Protein AF-A0A392PG42-F1 (afdb_monomer_lite)

Structure (mmCIF, N/CA/C/O backbone):
data_AF-A0A392PG42-F1
#
_entry.id   AF-A0A392PG42-F1
#
loop_
_atom_site.group_PDB
_atom_site.id
_atom_site.type_symbol
_atom_site.label_atom_id
_atom_site.label_alt_id
_atom_site.label_comp_id
_atom_site.label_asym_id
_atom_site.label_entity_id
_atom_site.label_seq_id
_atom_site.pdbx_PDB_ins_code
_atom_site.Cartn_x
_atom_site.Cartn_y
_atom_site.Cartn_z
_atom_site.occupancy
_atom_site.B_iso_or_equiv
_atom_site.auth_seq_id
_atom_site.auth_comp_id
_atom_site.auth_asym_id
_atom_site.auth_atom_id
_atom_site.pdbx_PDB_model_num
ATOM 1 N N . MET A 1 1 ? -6.302 19.323 5.269 1.00 47.06 1 MET A N 1
ATOM 2 C CA . MET A 1 1 ? -6.359 17.839 5.410 1.00 47.06 1 MET A CA 1
ATOM 3 C C . MET A 1 1 ? -6.941 17.145 4.171 1.00 47.06 1 MET A C 1
ATOM 5 O O . MET A 1 1 ? -6.667 15.963 4.009 1.00 47.06 1 MET A O 1
ATOM 9 N N . LEU A 1 2 ? -7.710 17.834 3.313 1.00 49.66 2 LEU A N 1
ATOM 10 C CA . LEU A 1 2 ? -8.242 17.281 2.056 1.00 49.66 2 LEU A CA 1
ATOM 11 C C . LEU A 1 2 ? -7.220 17.321 0.901 1.00 49.66 2 LEU A C 1
ATOM 13 O O . LEU A 1 2 ? -7.172 16.380 0.115 1.00 49.66 2 LEU A O 1
ATOM 17 N N . ASP A 1 3 ? -6.335 18.319 0.875 1.00 49.72 3 ASP A N 1
ATOM 18 C CA . ASP A 1 3 ? -5.403 18.553 -0.248 1.00 49.72 3 ASP A CA 1
ATOM 19 C C . ASP A 1 3 ? -4.368 17.426 -0.423 1.00 49.72 3 ASP A C 1
ATOM 21 O O . ASP A 1 3 ? -4.126 16.936 -1.523 1.00 49.72 3 ASP A O 1
ATOM 25 N N . LEU A 1 4 ? -3.866 16.884 0.692 1.00 51.84 4 LEU A N 1
ATOM 26 C CA . LEU A 1 4 ? -2.934 15.745 0.726 1.00 51.84 4 LEU A CA 1
ATOM 27 C C . LEU A 1 4 ? -3.520 14.433 0.176 1.00 51.84 4 LEU A C 1
ATOM 29 O O . LEU A 1 4 ? -2.774 13.488 -0.077 1.00 51.84 4 LEU A O 1
ATOM 33 N N . ASN A 1 5 ? -4.846 14.314 0.063 1.00 61.84 5 ASN A N 1
ATOM 34 C CA . ASN A 1 5 ? -5.486 13.083 -0.404 1.00 61.84 5 ASN A CA 1
ATOM 35 C C . ASN A 1 5 ? -5.770 13.084 -1.906 1.00 61.84 5 ASN A C 1
ATOM 37 O O . ASN A 1 5 ? -5.950 12.011 -2.460 1.00 61.84 5 ASN A O 1
ATOM 41 N N . ILE A 1 6 ? -5.830 14.250 -2.545 1.00 61.62 6 ILE A N 1
ATOM 42 C CA . ILE A 1 6 ? -6.103 14.345 -3.982 1.00 61.62 6 ILE A CA 1
ATOM 43 C C . ILE A 1 6 ? -4.793 14.540 -4.734 1.00 61.62 6 ILE A C 1
ATOM 45 O O . ILE A 1 6 ? -4.516 13.782 -5.653 1.00 61.62 6 ILE A O 1
ATOM 49 N N . GLU A 1 7 ? -3.947 15.478 -4.304 1.00 65.81 7 GLU A N 1
ATOM 50 C CA . GLU A 1 7 ? -2.703 15.756 -5.023 1.00 65.81 7 GLU A CA 1
ATOM 51 C C . GLU A 1 7 ? -1.692 14.622 -4.843 1.00 65.81 7 GLU A C 1
ATOM 53 O O . GLU A 1 7 ? -1.284 14.002 -5.815 1.00 65.81 7 GLU A O 1
ATOM 58 N N . VAL A 1 8 ? -1.330 14.266 -3.607 1.00 67.69 8 VAL A N 1
ATOM 59 C CA . VAL A 1 8 ? -0.258 13.276 -3.379 1.00 67.69 8 VAL A CA 1
ATOM 60 C C . VAL A 1 8 ? -0.680 11.858 -3.772 1.00 67.69 8 VAL A C 1
ATOM 62 O O . VAL A 1 8 ? 0.097 11.135 -4.388 1.00 67.69 8 VAL A O 1
ATOM 65 N N . PHE A 1 9 ? -1.904 11.447 -3.431 1.00 72.00 9 PHE A N 1
ATOM 66 C CA . PHE A 1 9 ? -2.406 10.115 -3.792 1.00 72.00 9 PHE A CA 1
ATOM 67 C C . PHE A 1 9 ? -2.799 10.024 -5.261 1.00 72.00 9 PHE A C 1
ATOM 69 O O . PHE A 1 9 ? -2.462 9.032 -5.891 1.00 72.00 9 PHE A O 1
ATOM 76 N N . GLY A 1 10 ? -3.435 11.059 -5.817 1.00 76.19 10 GLY A N 1
ATOM 77 C CA . GLY A 1 10 ? -3.759 11.095 -7.240 1.00 76.19 10 GLY A CA 1
ATOM 78 C C . GLY A 1 10 ? -2.500 11.040 -8.098 1.00 76.19 10 GLY A C 1
ATOM 79 O O . GLY A 1 10 ? -2.437 10.240 -9.020 1.00 76.19 10 GLY A O 1
ATOM 80 N N . ILE A 1 11 ? -1.453 11.797 -7.749 1.00 83.06 11 ILE A N 1
ATOM 81 C CA . ILE A 1 11 ? -0.160 11.721 -8.445 1.00 83.06 11 ILE A CA 1
ATOM 82 C C . ILE A 1 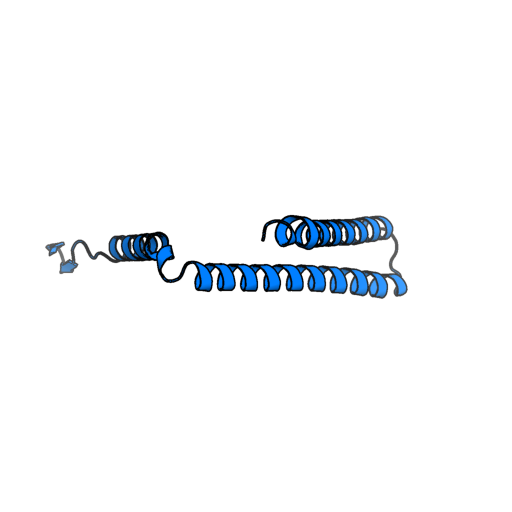11 ? 0.467 10.328 -8.293 1.00 83.06 11 ILE A C 1
ATOM 84 O O . ILE A 1 11 ? 0.999 9.794 -9.262 1.00 83.06 11 ILE A O 1
ATOM 88 N N . LEU A 1 12 ? 0.402 9.719 -7.104 1.00 85.12 12 LEU A N 1
ATOM 89 C CA . LEU A 1 12 ? 0.953 8.380 -6.883 1.00 85.12 12 LEU A CA 1
ATOM 90 C C . LEU A 1 12 ? 0.213 7.308 -7.694 1.00 85.12 12 LEU A C 1
ATOM 92 O O . LEU A 1 12 ? 0.859 6.453 -8.291 1.00 85.12 12 LEU A O 1
ATOM 96 N N . ASP A 1 13 ? -1.116 7.371 -7.748 1.00 87.75 13 ASP A N 1
ATOM 97 C CA . ASP A 1 13 ? -1.940 6.452 -8.533 1.00 87.75 13 ASP A CA 1
ATOM 98 C C . ASP A 1 13 ? -1.685 6.629 -10.036 1.00 87.75 13 ASP A C 1
ATOM 100 O O . ASP A 1 13 ? -1.443 5.643 -10.728 1.00 87.75 13 ASP A O 1
ATOM 104 N N . LEU A 1 14 ? -1.597 7.875 -10.515 1.00 88.38 14 LEU A N 1
ATOM 105 C CA . LEU A 1 14 ? -1.222 8.185 -11.899 1.00 88.3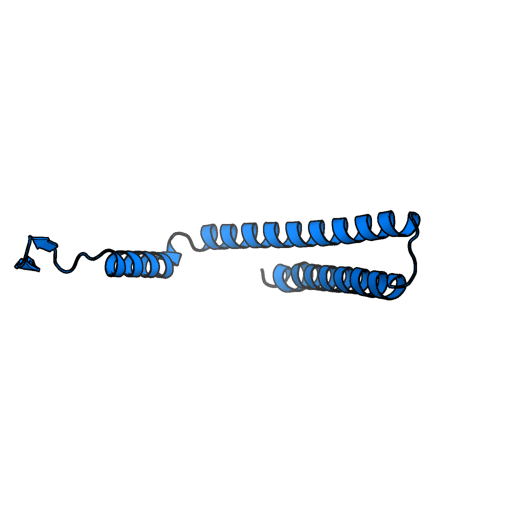8 14 LEU A CA 1
ATOM 106 C C . LEU A 1 14 ? 0.182 7.667 -12.251 1.00 88.38 14 LEU A C 1
ATOM 108 O O . LEU A 1 14 ? 0.399 7.169 -13.354 1.00 88.38 14 LEU A O 1
ATOM 112 N N . ASN A 1 15 ? 1.141 7.759 -11.327 1.00 87.25 15 ASN A N 1
ATOM 113 C CA . ASN A 1 15 ? 2.499 7.253 -11.540 1.00 87.25 15 ASN A CA 1
ATOM 114 C C . ASN A 1 15 ? 2.540 5.720 -11.603 1.00 87.25 15 ASN A C 1
ATOM 116 O O . ASN A 1 15 ? 3.243 5.166 -12.451 1.00 87.25 15 ASN A O 1
ATOM 120 N N . ILE A 1 16 ? 1.760 5.038 -10.758 1.00 90.12 16 ILE A N 1
ATOM 121 C CA . ILE A 1 16 ? 1.621 3.577 -10.800 1.00 90.12 16 ILE A CA 1
ATOM 122 C C . ILE A 1 16 ? 0.982 3.155 -12.125 1.00 90.12 16 ILE A C 1
ATOM 124 O O . ILE A 1 16 ? 1.523 2.289 -12.807 1.00 90.12 16 ILE A O 1
ATOM 128 N N . GLU A 1 17 ? -0.122 3.790 -12.528 1.00 91.69 17 GLU A N 1
ATOM 129 C CA . GLU A 1 17 ? -0.798 3.510 -13.802 1.00 91.69 17 GLU A CA 1
ATOM 130 C C . GLU A 1 17 ? 0.128 3.727 -15.000 1.00 91.69 17 GLU A C 1
ATOM 132 O O . GLU A 1 17 ? 0.182 2.893 -15.905 1.00 91.69 17 GLU A O 1
ATOM 137 N N . LYS A 1 18 ? 0.908 4.812 -14.983 1.00 91.31 18 LYS A N 1
ATOM 138 C CA . LYS A 1 18 ? 1.918 5.080 -16.004 1.00 91.31 18 LYS A CA 1
ATOM 139 C C . LYS A 1 18 ? 2.973 3.973 -16.055 1.00 91.31 18 LYS A C 1
ATOM 141 O O . LYS A 1 18 ? 3.253 3.470 -17.134 1.00 91.31 18 LYS A O 1
ATOM 146 N N . THR A 1 19 ? 3.512 3.560 -14.909 1.00 88.19 19 THR A N 1
ATOM 147 C CA . THR A 1 19 ? 4.554 2.521 -14.849 1.00 88.19 19 THR A CA 1
ATOM 148 C C . THR A 1 19 ? 4.014 1.161 -15.304 1.00 88.19 19 THR A C 1
ATOM 150 O O . THR A 1 19 ? 4.696 0.438 -16.022 1.00 88.19 19 THR A O 1
ATOM 153 N N . VAL A 1 20 ? 2.762 0.830 -14.965 1.00 90.38 20 VAL A N 1
ATOM 154 C CA . VAL A 1 20 ? 2.071 -0.372 -15.468 1.00 90.38 20 VAL A CA 1
ATOM 155 C C . VAL A 1 20 ? 1.906 -0.318 -16.983 1.00 90.38 20 VAL A C 1
ATOM 157 O O . VAL A 1 20 ? 2.153 -1.312 -17.662 1.00 90.38 20 VAL A O 1
ATOM 160 N N . LYS A 1 21 ? 1.508 0.836 -17.528 1.00 91.19 21 LYS A N 1
ATOM 161 C CA . LYS A 1 21 ? 1.408 1.020 -18.975 1.00 91.19 21 LYS A CA 1
ATOM 162 C C . LYS A 1 21 ? 2.769 0.848 -19.650 1.00 91.19 21 LYS A C 1
ATOM 164 O O . LYS A 1 21 ? 2.856 0.103 -20.618 1.00 91.19 21 LYS A O 1
ATOM 169 N N . ASP A 1 22 ? 3.816 1.464 -19.107 1.00 86.94 22 ASP A N 1
ATOM 170 C CA . ASP A 1 22 ? 5.175 1.365 -19.644 1.00 86.94 22 ASP A CA 1
ATOM 171 C C . ASP A 1 22 ? 5.686 -0.0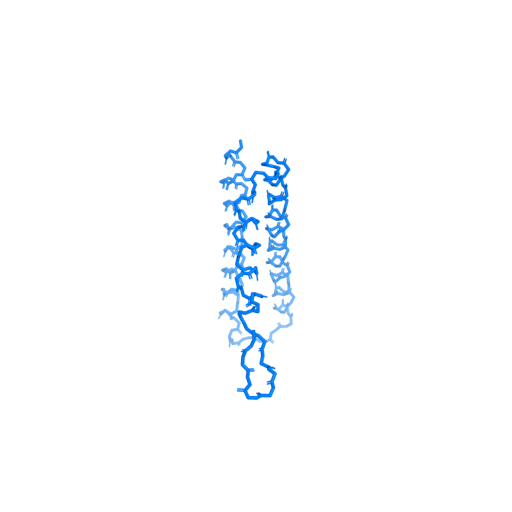91 -19.633 1.00 86.94 22 ASP A C 1
ATOM 173 O O . ASP A 1 22 ? 6.344 -0.509 -20.583 1.00 86.94 22 ASP A O 1
ATOM 177 N N . ILE A 1 23 ? 5.347 -0.886 -18.606 1.00 85.81 23 ILE A N 1
ATOM 178 C CA . ILE A 1 23 ? 5.646 -2.329 -18.548 1.00 85.81 23 ILE A CA 1
ATOM 179 C C . ILE A 1 23 ? 4.881 -3.095 -19.635 1.00 85.81 23 ILE A C 1
ATOM 181 O O . ILE A 1 23 ? 5.492 -3.860 -20.375 1.00 85.81 23 ILE A O 1
ATOM 185 N N . ASN A 1 24 ? 3.571 -2.872 -19.768 1.00 86.94 24 ASN A N 1
ATOM 186 C CA . ASN A 1 24 ? 2.745 -3.570 -20.758 1.00 86.94 24 ASN A CA 1
ATOM 187 C C . ASN A 1 24 ? 3.159 -3.238 -22.201 1.00 86.94 24 ASN A C 1
ATOM 189 O O . ASN A 1 24 ? 3.230 -4.128 -23.047 1.00 86.94 24 ASN A O 1
ATOM 193 N N . ASP A 1 25 ? 3.445 -1.963 -22.483 1.00 86.56 25 ASP A N 1
ATOM 194 C CA . ASP A 1 25 ? 3.910 -1.504 -23.794 1.00 86.56 25 ASP A CA 1
ATOM 195 C C . ASP A 1 25 ? 5.274 -2.131 -24.123 1.00 86.56 25 ASP A C 1
ATOM 197 O O . ASP A 1 25 ? 5.511 -2.570 -25.248 1.00 86.56 25 ASP A O 1
ATOM 201 N N . PHE A 1 26 ? 6.158 -2.224 -23.127 1.00 79.38 26 PHE A N 1
ATOM 202 C CA . PHE A 1 26 ? 7.446 -2.891 -23.256 1.00 79.38 26 PHE A CA 1
ATOM 203 C C . PHE A 1 26 ? 7.278 -4.389 -23.552 1.00 79.38 26 PHE A C 1
ATOM 205 O O . PHE A 1 26 ? 7.762 -4.854 -24.581 1.00 79.38 26 PHE A O 1
ATOM 212 N N . GLU A 1 27 ? 6.520 -5.129 -22.738 1.00 78.38 27 GLU A N 1
ATOM 213 C CA . GLU A 1 27 ? 6.239 -6.558 -22.952 1.00 78.38 27 GLU A CA 1
ATOM 214 C C . GLU A 1 27 ? 5.578 -6.838 -24.313 1.00 78.38 27 GLU A C 1
ATOM 216 O O . GLU A 1 27 ? 5.923 -7.812 -24.984 1.00 78.38 27 GLU A O 1
ATOM 221 N N . GLY A 1 28 ? 4.683 -5.956 -24.770 1.00 80.12 28 GLY A N 1
ATOM 222 C CA . GLY A 1 28 ? 4.056 -6.048 -26.090 1.00 80.12 28 GLY A CA 1
ATOM 223 C C . GLY A 1 28 ? 5.043 -5.885 -27.251 1.00 80.12 28 GLY A C 1
ATOM 224 O O . GLY A 1 28 ? 4.928 -6.588 -28.257 1.00 80.12 28 GLY A O 1
ATOM 225 N N . LEU A 1 29 ? 6.041 -5.006 -27.112 1.00 76.50 29 LEU A N 1
ATOM 226 C CA . LEU A 1 29 ? 7.113 -4.831 -28.103 1.00 76.50 29 LEU A CA 1
ATOM 227 C C . LEU A 1 29 ? 8.083 -6.022 -28.140 1.00 76.50 29 LEU A C 1
ATOM 229 O O . LEU A 1 29 ? 8.724 -6.262 -29.164 1.00 76.50 29 LEU A O 1
ATOM 233 N N . LEU A 1 30 ? 8.163 -6.783 -27.048 1.00 68.12 30 LEU A N 1
ATOM 234 C CA . LEU A 1 30 ? 9.133 -7.861 -26.851 1.00 68.12 30 LEU A CA 1
ATOM 235 C C . LEU A 1 30 ? 8.622 -9.260 -27.089 1.00 68.12 30 LEU A C 1
ATOM 237 O O . LEU A 1 30 ? 9.404 -10.207 -27.048 1.00 68.12 30 LEU A O 1
ATOM 241 N N . ALA A 1 31 ? 7.346 -9.399 -27.431 1.00 67.50 31 ALA A N 1
ATOM 242 C CA . ALA A 1 31 ? 6.749 -10.677 -27.789 1.00 67.50 31 ALA A CA 1
ATOM 243 C C . ALA A 1 31 ? 7.512 -11.437 -28.906 1.00 67.50 31 ALA A C 1
ATOM 245 O O . ALA A 1 31 ? 7.228 -12.610 -29.124 1.00 67.50 31 ALA A O 1
ATOM 246 N N . ASN A 1 32 ? 8.478 -10.800 -29.595 1.00 67.06 32 ASN A N 1
ATOM 247 C CA . ASN A 1 32 ? 9.280 -11.387 -30.673 1.00 67.06 32 ASN A CA 1
ATOM 248 C C . ASN A 1 32 ? 10.811 -11.144 -30.589 1.00 67.06 32 ASN A C 1
ATOM 250 O O . ASN A 1 32 ? 11.493 -11.407 -31.580 1.00 67.06 32 ASN A O 1
ATOM 254 N N . TYR A 1 33 ? 11.379 -10.627 -29.486 1.00 62.81 33 TYR A N 1
ATOM 255 C CA . TYR A 1 33 ? 12.820 -10.305 -29.421 1.00 62.81 33 TYR A CA 1
ATOM 256 C C . TYR A 1 33 ? 13.439 -10.651 -28.058 1.00 62.81 33 TYR A C 1
ATOM 258 O O . TYR A 1 33 ? 12.963 -10.192 -27.027 1.00 62.81 33 TYR A O 1
ATOM 266 N N . ASP A 1 34 ? 14.514 -11.444 -28.065 1.00 61.97 34 ASP A N 1
ATOM 267 C CA . ASP A 1 34 ? 15.178 -11.995 -26.873 1.00 61.97 34 ASP A CA 1
ATOM 268 C C . ASP A 1 34 ? 16.594 -11.401 -26.748 1.00 61.97 34 ASP A C 1
ATOM 270 O O . ASP A 1 34 ? 17.576 -11.973 -27.221 1.00 61.97 34 ASP A O 1
ATOM 274 N N . GLY A 1 35 ? 16.698 -10.168 -26.240 1.00 67.38 35 GLY A N 1
ATOM 275 C CA . GLY A 1 35 ? 17.965 -9.433 -26.132 1.00 67.38 35 GLY A CA 1
ATOM 276 C C . GLY A 1 35 ? 18.299 -9.008 -24.699 1.00 67.38 35 GLY A C 1
ATOM 277 O O . GLY A 1 35 ? 17.455 -8.492 -23.986 1.00 67.38 35 GLY A O 1
ATOM 278 N N . ASP A 1 36 ? 19.559 -9.132 -24.283 1.00 65.06 36 ASP A N 1
ATOM 279 C CA . ASP A 1 36 ? 20.016 -8.912 -22.893 1.00 65.06 36 ASP A CA 1
ATOM 280 C C . ASP A 1 36 ? 19.814 -7.471 -22.354 1.00 65.06 36 ASP A C 1
ATOM 282 O O . ASP A 1 36 ? 19.521 -7.250 -21.178 1.00 65.06 36 ASP A O 1
ATOM 286 N N . LEU A 1 37 ? 19.917 -6.460 -23.230 1.00 64.50 37 LEU A N 1
ATOM 287 C CA . LEU A 1 37 ? 19.658 -5.038 -22.915 1.00 64.50 37 LEU A CA 1
ATOM 288 C C . LEU A 1 37 ? 18.219 -4.784 -22.449 1.00 64.50 37 LEU A C 1
ATOM 290 O O . LEU A 1 37 ? 17.921 -3.801 -21.766 1.00 64.50 37 LEU A O 1
ATOM 294 N N . ASP A 1 38 ? 17.336 -5.684 -22.837 1.00 71.81 38 ASP A N 1
ATOM 295 C CA . ASP A 1 38 ? 15.920 -5.601 -22.612 1.00 71.81 38 ASP A CA 1
ATOM 296 C C . ASP A 1 38 ? 15.529 -6.103 -21.211 1.00 71.81 38 ASP A C 1
ATOM 298 O O . ASP A 1 38 ? 14.728 -5.489 -20.496 1.00 71.81 38 ASP A O 1
ATOM 302 N N . TYR A 1 39 ? 16.250 -7.115 -20.723 1.00 73.75 39 TYR A N 1
ATOM 303 C CA . TYR A 1 39 ? 16.116 -7.612 -19.359 1.00 73.75 39 TYR A CA 1
ATOM 304 C C . TYR A 1 39 ? 16.419 -6.530 -18.313 1.00 73.75 39 TYR A C 1
ATOM 306 O O . TYR A 1 39 ? 15.653 -6.359 -17.363 1.00 73.75 39 TYR A O 1
ATOM 314 N N . LEU A 1 40 ? 17.494 -5.754 -18.505 1.00 79.44 40 LEU A N 1
ATOM 315 C CA . LEU A 1 40 ? 17.889 -4.693 -17.569 1.00 79.44 40 LEU A CA 1
ATOM 316 C C . LEU A 1 40 ? 16.840 -3.573 -17.499 1.00 79.44 40 LEU A C 1
ATOM 318 O O . LEU A 1 40 ? 16.531 -3.057 -16.422 1.00 79.44 40 LEU A O 1
ATOM 322 N N . LYS A 1 41 ? 16.261 -3.206 -18.647 1.00 81.06 41 LYS A N 1
ATOM 323 C CA . LYS A 1 41 ? 15.196 -2.200 -18.708 1.00 81.06 41 LYS A CA 1
ATOM 324 C C . LYS A 1 41 ? 13.912 -2.708 -18.045 1.00 81.06 41 LYS A C 1
ATOM 326 O O . LYS A 1 41 ? 13.306 -1.964 -17.272 1.00 81.06 41 LYS A O 1
ATOM 331 N N . ARG A 1 42 ? 13.552 -3.980 -18.255 1.00 81.25 42 ARG A N 1
ATOM 332 C CA . ARG A 1 42 ? 12.440 -4.642 -17.554 1.00 81.25 42 ARG A CA 1
ATOM 333 C C . ARG A 1 42 ? 12.630 -4.643 -16.043 1.00 81.25 42 ARG A C 1
ATOM 335 O O . ARG A 1 42 ? 11.703 -4.341 -15.295 1.00 81.25 42 ARG A O 1
ATOM 342 N N . GLU A 1 43 ? 13.826 -5.000 -15.587 1.00 85.62 43 GLU A N 1
ATOM 343 C CA . GLU A 1 43 ? 14.165 -5.045 -14.166 1.00 85.62 43 GLU A CA 1
ATOM 344 C C . GLU A 1 43 ? 14.047 -3.655 -13.528 1.00 85.62 43 GLU A C 1
ATOM 346 O O . GLU A 1 43 ? 13.459 -3.518 -12.454 1.00 85.62 43 GLU A O 1
ATOM 351 N N . GLY A 1 44 ? 14.519 -2.613 -14.220 1.00 88.38 44 GLY A N 1
ATOM 352 C CA . GLY A 1 44 ? 14.366 -1.224 -13.789 1.00 88.38 44 GLY A CA 1
ATOM 353 C C . GLY A 1 44 ? 12.903 -0.796 -13.637 1.00 88.38 44 GLY A C 1
ATOM 354 O O . GLY A 1 44 ? 12.533 -0.254 -12.594 1.00 88.38 44 GLY A O 1
ATOM 355 N N . LEU A 1 45 ? 12.062 -1.084 -14.639 1.00 87.50 45 LEU A N 1
ATOM 356 C CA . LEU A 1 45 ? 10.628 -0.765 -14.607 1.00 87.50 45 LEU A CA 1
ATOM 357 C C . LEU A 1 45 ? 9.898 -1.513 -13.484 1.00 87.50 45 LEU A C 1
ATOM 359 O O . LEU A 1 45 ? 9.145 -0.906 -12.722 1.00 87.50 45 LEU A O 1
ATOM 363 N N . ASN A 1 46 ? 10.173 -2.809 -13.320 1.00 88.12 46 ASN A N 1
ATOM 364 C CA . ASN A 1 46 ? 9.594 -3.610 -12.241 1.00 88.12 46 ASN A CA 1
ATOM 365 C C . ASN A 1 46 ? 10.014 -3.102 -10.861 1.00 88.12 46 ASN A C 1
ATOM 367 O O . ASN A 1 46 ? 9.188 -3.011 -9.951 1.00 88.12 46 ASN A O 1
ATOM 371 N N . LYS A 1 47 ? 11.290 -2.746 -10.688 1.00 92.50 47 LYS A N 1
ATOM 372 C CA . LYS A 1 47 ? 11.788 -2.183 -9.432 1.00 92.50 47 LYS A CA 1
ATOM 373 C C . LYS A 1 47 ? 11.066 -0.883 -9.084 1.00 92.50 47 LYS A C 1
ATOM 375 O O . LYS A 1 47 ? 10.663 -0.707 -7.936 1.00 92.50 47 LYS A O 1
ATOM 380 N N . GLU A 1 48 ? 10.882 0.002 -10.059 1.00 90.81 48 GLU A N 1
ATOM 381 C CA . GLU A 1 48 ? 10.172 1.264 -9.852 1.00 90.81 48 GLU A CA 1
ATOM 382 C C . GLU A 1 48 ? 8.698 1.039 -9.496 1.00 90.81 48 GLU A C 1
ATOM 384 O O . GLU A 1 48 ? 8.208 1.607 -8.518 1.00 90.81 48 GLU A O 1
ATOM 389 N N . PHE A 1 49 ? 8.020 0.127 -10.195 1.00 89.88 49 PHE A N 1
ATOM 390 C CA . PHE A 1 49 ? 6.648 -0.262 -9.875 1.00 89.88 49 PHE A CA 1
ATOM 391 C C . PHE A 1 49 ? 6.507 -0.750 -8.422 1.00 89.88 49 PHE A C 1
ATOM 393 O O . PHE A 1 49 ? 5.660 -0.263 -7.666 1.00 89.88 49 PHE A O 1
ATOM 400 N N . TRP A 1 50 ? 7.380 -1.665 -7.985 1.00 91.81 50 TRP A N 1
ATOM 401 C CA . TRP A 1 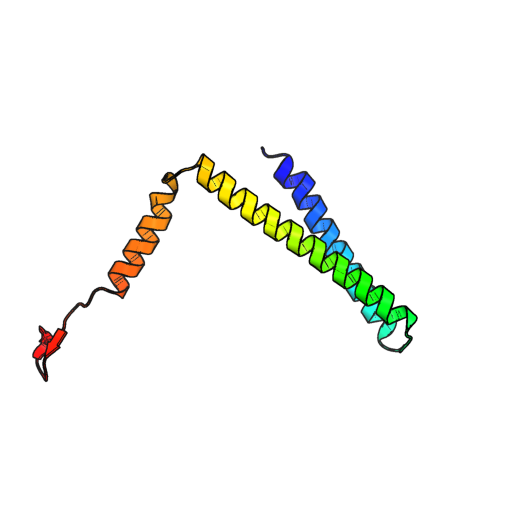50 ? 7.361 -2.175 -6.611 1.00 91.81 50 TRP A CA 1
ATOM 402 C C . TRP A 1 50 ? 7.693 -1.102 -5.570 1.00 91.81 50 TRP A C 1
ATOM 404 O O . TRP A 1 50 ? 7.107 -1.102 -4.484 1.00 91.81 50 TRP A O 1
ATOM 414 N N . ASN A 1 51 ? 8.594 -0.166 -5.879 1.00 92.44 51 ASN A N 1
ATOM 415 C CA . ASN A 1 51 ? 8.898 0.960 -4.995 1.00 92.44 51 ASN A CA 1
ATOM 416 C C . ASN A 1 51 ? 7.672 1.855 -4.783 1.00 92.44 51 ASN A C 1
ATOM 418 O O . ASN A 1 51 ? 7.354 2.200 -3.641 1.00 92.44 51 ASN A O 1
ATOM 422 N N . GLN A 1 52 ? 6.959 2.191 -5.860 1.00 90.12 52 GLN A N 1
ATOM 423 C CA . GLN A 1 52 ? 5.749 3.011 -5.801 1.00 90.12 52 GLN A CA 1
ATOM 424 C C . GLN A 1 52 ? 4.636 2.319 -5.007 1.00 90.12 52 GLN A C 1
ATOM 426 O O . GLN A 1 52 ? 3.998 2.949 -4.156 1.00 90.12 52 GLN A O 1
ATOM 431 N N . LEU A 1 53 ? 4.448 1.011 -5.207 1.00 90.06 53 LEU A N 1
ATOM 432 C CA . LEU A 1 53 ? 3.461 0.233 -4.460 1.00 90.06 53 LEU A CA 1
ATOM 433 C C . LEU A 1 53 ? 3.803 0.160 -2.964 1.00 90.06 53 LEU A C 1
ATOM 435 O O . LEU A 1 53 ? 2.949 0.422 -2.116 1.00 90.06 53 LEU A O 1
ATOM 439 N N . ASN A 1 54 ? 5.069 -0.101 -2.626 1.00 91.44 54 ASN A N 1
ATOM 440 C CA . ASN A 1 54 ? 5.539 -0.093 -1.239 1.00 91.44 54 ASN A CA 1
ATOM 441 C C . ASN A 1 54 ? 5.347 1.275 -0.575 1.00 91.44 54 ASN A C 1
ATOM 443 O O . ASN A 1 54 ? 4.955 1.360 0.593 1.00 91.44 54 ASN A O 1
ATOM 447 N N . PHE A 1 55 ? 5.613 2.359 -1.304 1.00 89.00 55 PHE A N 1
ATOM 448 C CA . PHE A 1 55 ? 5.386 3.710 -0.806 1.00 89.00 55 PHE A CA 1
ATOM 449 C C . PHE A 1 55 ? 3.897 3.964 -0.530 1.00 89.00 55 PHE A C 1
ATOM 451 O O . PHE A 1 55 ? 3.552 4.433 0.560 1.00 89.00 55 PHE A O 1
ATOM 458 N N . LYS A 1 56 ? 3.010 3.571 -1.454 1.00 88.50 56 LYS A N 1
ATOM 459 C CA . LYS A 1 56 ? 1.550 3.652 -1.282 1.00 88.50 56 LYS A CA 1
ATOM 460 C C . LYS A 1 56 ? 1.082 2.893 -0.042 1.00 88.50 56 LYS A C 1
ATOM 462 O O . LYS A 1 56 ? 0.355 3.447 0.785 1.00 88.50 56 LYS A O 1
ATOM 467 N N . ASP A 1 57 ? 1.551 1.664 0.138 1.00 88.44 57 ASP A N 1
ATOM 468 C CA . ASP A 1 57 ? 1.223 0.832 1.297 1.00 88.44 57 ASP A CA 1
ATOM 469 C C . ASP A 1 57 ? 1.681 1.458 2.617 1.00 88.44 57 ASP A C 1
ATOM 471 O O . ASP A 1 57 ? 0.937 1.481 3.604 1.00 88.44 57 ASP A O 1
ATOM 475 N N . ASN A 1 58 ? 2.901 1.994 2.653 1.00 86.81 58 ASN A N 1
ATOM 476 C CA . ASN A 1 58 ? 3.425 2.681 3.831 1.00 86.81 58 ASN A CA 1
ATOM 477 C C . ASN A 1 58 ? 2.601 3.924 4.170 1.00 86.81 58 ASN A C 1
ATOM 479 O O . ASN A 1 58 ? 2.272 4.149 5.338 1.00 86.81 58 ASN A O 1
ATOM 483 N N . LEU A 1 59 ? 2.199 4.687 3.158 1.00 85.88 59 LEU A N 1
ATOM 484 C CA . LEU A 1 59 ? 1.369 5.871 3.327 1.00 85.88 59 LEU A CA 1
ATOM 485 C C . LEU A 1 59 ? -0.039 5.514 3.836 1.00 85.88 59 LEU A C 1
ATOM 487 O O . LEU A 1 59 ? -0.559 6.173 4.741 1.00 85.88 59 LEU A O 1
ATOM 491 N N . LEU A 1 60 ? -0.639 4.429 3.335 1.00 85.38 60 LEU A N 1
ATOM 492 C CA . LEU A 1 60 ? -1.916 3.902 3.833 1.00 85.38 60 LEU A CA 1
ATOM 493 C C . LEU A 1 60 ? -1.818 3.440 5.293 1.00 85.38 60 LEU A C 1
ATOM 495 O O . LEU A 1 60 ? -2.696 3.757 6.101 1.00 85.38 60 LEU A O 1
ATOM 499 N N . LYS A 1 61 ? -0.732 2.753 5.668 1.00 84.25 61 LYS A N 1
ATOM 500 C CA . LYS A 1 61 ? -0.460 2.360 7.062 1.00 84.25 61 LYS A CA 1
ATOM 501 C C . LYS A 1 61 ? -0.286 3.577 7.971 1.00 84.25 61 LYS A C 1
ATOM 503 O O . LYS A 1 61 ? -0.814 3.595 9.081 1.00 84.25 61 LYS A O 1
ATOM 508 N N . GLN A 1 62 ? 0.428 4.608 7.522 1.00 83.94 62 GLN A N 1
ATOM 509 C CA . GLN A 1 62 ? 0.575 5.853 8.280 1.00 83.94 62 GLN A CA 1
ATOM 510 C C . GLN A 1 62 ? -0.772 6.559 8.461 1.00 83.94 62 GLN A C 1
ATOM 512 O O . GLN A 1 62 ? -1.097 6.972 9.574 1.00 83.94 62 GLN A O 1
ATOM 517 N N . LYS A 1 63 ? -1.597 6.636 7.409 1.00 81.00 63 LYS A N 1
ATOM 518 C CA . LYS A 1 63 ? -2.956 7.191 7.489 1.00 81.00 63 LYS A CA 1
ATOM 519 C C . LYS A 1 63 ? -3.853 6.409 8.439 1.00 81.00 63 LYS A C 1
ATOM 521 O O . LYS A 1 63 ? -4.559 7.032 9.228 1.00 81.00 63 LYS A O 1
ATOM 526 N N . SER A 1 64 ? -3.821 5.075 8.409 1.00 77.56 64 SER A N 1
ATOM 527 C CA . SER A 1 64 ? -4.633 4.264 9.322 1.00 77.56 64 SER A CA 1
ATOM 528 C C . SER A 1 64 ? -4.234 4.491 10.781 1.00 77.56 64 SER A C 1
ATOM 530 O O . SER A 1 64 ? -5.111 4.661 11.625 1.00 77.56 64 SER A O 1
ATOM 532 N N . ARG A 1 65 ? -2.927 4.596 11.065 1.00 80.56 65 ARG A N 1
ATOM 533 C CA . ARG A 1 65 ? -2.389 4.925 12.395 1.00 80.56 65 ARG A CA 1
ATOM 534 C C . ARG A 1 65 ? -2.748 6.340 12.836 1.00 80.56 65 ARG A C 1
ATOM 536 O O . ARG A 1 65 ? -3.199 6.513 13.960 1.00 80.56 65 ARG A O 1
ATOM 543 N N . MET A 1 66 ? -2.601 7.340 11.966 1.00 79.88 66 MET A N 1
ATOM 544 C CA . MET A 1 66 ? -3.006 8.719 12.264 1.00 79.88 66 MET A CA 1
ATOM 545 C C . MET A 1 66 ? -4.504 8.817 12.540 1.00 79.88 66 MET A C 1
ATOM 547 O O . MET A 1 66 ? -4.910 9.481 13.491 1.00 79.88 66 MET A O 1
ATOM 551 N N . LYS A 1 67 ? -5.325 8.125 11.744 1.00 69.56 67 LYS A N 1
ATOM 552 C CA . LYS A 1 67 ? -6.766 8.028 11.973 1.00 69.56 67 LYS A CA 1
ATOM 553 C C . LYS A 1 67 ? -7.057 7.409 13.339 1.00 69.56 67 LYS A C 1
ATOM 555 O O . LYS A 1 67 ? -7.835 7.970 14.095 1.00 69.56 67 LYS A O 1
ATOM 560 N N . TRP A 1 68 ? -6.369 6.324 13.683 1.00 71.75 68 TRP A N 1
ATOM 561 C CA . TRP A 1 68 ? -6.452 5.683 14.995 1.00 71.75 68 TRP A CA 1
ATOM 562 C C . TRP A 1 68 ? -6.060 6.598 16.156 1.00 71.75 68 TRP A C 1
ATOM 564 O O . TRP A 1 68 ? -6.765 6.644 17.153 1.00 71.75 68 TRP A O 1
ATOM 574 N N . ILE A 1 69 ? -4.958 7.341 16.036 1.00 74.62 69 ILE A N 1
ATOM 575 C CA . ILE A 1 69 ? -4.506 8.286 17.069 1.00 74.62 69 ILE A CA 1
ATOM 576 C C . ILE A 1 69 ? -5.522 9.420 17.236 1.00 74.62 69 ILE A C 1
ATOM 578 O O . ILE A 1 69 ? -5.833 9.807 18.358 1.00 74.62 69 ILE A O 1
ATOM 582 N N . LYS A 1 70 ? -6.056 9.940 16.125 1.00 74.81 70 LYS A N 1
ATOM 583 C CA . LYS A 1 70 ? -7.026 11.040 16.123 1.00 74.81 70 LYS A CA 1
ATOM 584 C C . LYS A 1 70 ? -8.393 10.623 16.668 1.00 74.81 70 LYS A C 1
ATOM 586 O O . LYS A 1 70 ? -9.024 11.395 17.379 1.00 74.81 70 LYS A O 1
ATOM 591 N N . GLU A 1 71 ? -8.872 9.442 16.292 1.00 68.12 71 GLU A N 1
ATOM 592 C CA . GLU A 1 71 ? -10.190 8.936 16.691 1.00 68.12 71 GLU A CA 1
ATOM 593 C C . GLU A 1 71 ? -10.137 8.201 18.043 1.00 68.12 71 GLU A C 1
ATOM 595 O O . GLU A 1 71 ? -11.166 8.044 18.699 1.00 68.12 71 GLU A O 1
ATOM 600 N N . GLY A 1 72 ? -8.954 7.786 18.502 1.00 69.50 72 GLY A N 1
ATOM 601 C CA . GLY A 1 72 ? -8.780 7.008 19.727 1.00 69.50 72 GLY A CA 1
ATOM 602 C C . GLY A 1 72 ? -9.574 5.695 19.705 1.00 69.50 72 GLY A C 1
ATOM 603 O O . GLY A 1 72 ? -9.860 5.129 18.649 1.00 69.50 72 GLY A O 1
ATOM 604 N N . ASP A 1 73 ? -10.011 5.234 20.880 1.00 63.59 73 ASP A N 1
ATOM 605 C CA . ASP A 1 73 ? -10.912 4.076 21.032 1.00 63.59 73 ASP A CA 1
ATOM 606 C C . ASP A 1 73 ? -12.359 4.372 20.567 1.00 63.59 73 ASP A C 1
ATOM 608 O O . ASP A 1 73 ? -13.283 3.589 20.776 1.00 63.59 73 ASP A O 1
ATOM 612 N N . SER A 1 74 ? -12.603 5.489 19.870 1.00 61.00 74 SER A N 1
ATOM 613 C CA . SER A 1 74 ? -13.915 5.777 19.264 1.00 61.00 74 SER A CA 1
ATOM 614 C C . SER A 1 74 ? -14.237 4.846 18.090 1.00 61.00 74 SER A C 1
ATOM 616 O O . SER A 1 74 ? -15.382 4.788 17.642 1.00 61.00 74 SER A O 1
ATOM 618 N N . ASN A 1 75 ? -13.273 4.026 17.644 1.00 59.66 75 ASN A N 1
ATOM 619 C CA . ASN A 1 75 ? -13.548 2.854 16.809 1.00 59.66 75 ASN A CA 1
ATOM 620 C C . ASN A 1 75 ? -14.127 1.666 17.614 1.00 59.66 75 ASN A C 1
ATOM 622 O O . ASN A 1 75 ? -14.223 0.540 17.109 1.00 59.66 75 ASN A O 1
ATOM 626 N N . SER A 1 76 ? -14.567 1.925 18.853 1.00 63.66 76 SER A N 1
ATOM 627 C CA . SER A 1 76 ? -15.272 0.997 19.732 1.00 63.66 76 SER A CA 1
ATOM 628 C C . SER A 1 76 ? -16.368 0.246 19.000 1.00 63.66 76 SER A C 1
ATOM 630 O O . SER A 1 76 ? -16.507 -0.940 19.239 1.00 63.66 76 SER A O 1
ATOM 632 N N . ARG A 1 77 ? -17.096 0.857 18.053 1.00 70.56 77 ARG A N 1
ATOM 633 C CA . ARG A 1 77 ? -18.150 0.172 17.287 1.00 70.56 77 ARG A CA 1
ATOM 634 C C . ARG A 1 77 ? -17.613 -0.997 16.458 1.00 70.56 77 ARG A C 1
ATOM 636 O O . ARG A 1 77 ? -18.214 -2.068 16.490 1.00 70.56 77 ARG A O 1
ATOM 643 N N . PHE A 1 78 ? -16.506 -0.829 15.732 1.00 74.06 78 PHE A N 1
ATOM 644 C CA . PHE A 1 78 ? -15.913 -1.916 14.943 1.00 74.06 78 PHE A CA 1
ATOM 645 C C . PHE A 1 78 ? -15.352 -3.017 15.850 1.00 74.06 78 PHE A C 1
ATOM 647 O O . PHE A 1 78 ? -15.592 -4.205 15.612 1.00 74.06 78 PHE A O 1
ATOM 654 N N . PHE A 1 79 ? -14.664 -2.632 16.927 1.00 74.00 79 PHE A N 1
ATOM 655 C CA . PHE A 1 79 ? -14.128 -3.577 17.907 1.00 74.00 79 PHE A CA 1
ATOM 656 C C . PHE A 1 79 ? -15.233 -4.318 18.661 1.00 74.00 79 PHE A C 1
ATOM 658 O O . PHE A 1 79 ? -15.179 -5.542 18.768 1.00 74.00 79 PHE A O 1
ATOM 665 N N . HIS A 1 80 ? -16.290 -3.625 19.083 1.00 81.25 80 HIS A N 1
ATOM 666 C CA . HIS A 1 80 ? -17.475 -4.231 19.686 1.00 81.25 80 HIS A CA 1
ATOM 667 C C . HIS A 1 80 ? -18.146 -5.197 18.723 1.00 81.25 80 HIS A C 1
ATOM 669 O O . HIS A 1 80 ? -18.496 -6.300 19.132 1.00 81.25 80 HIS A O 1
ATOM 675 N N . GLN A 1 81 ? -18.330 -4.822 17.453 1.00 84.3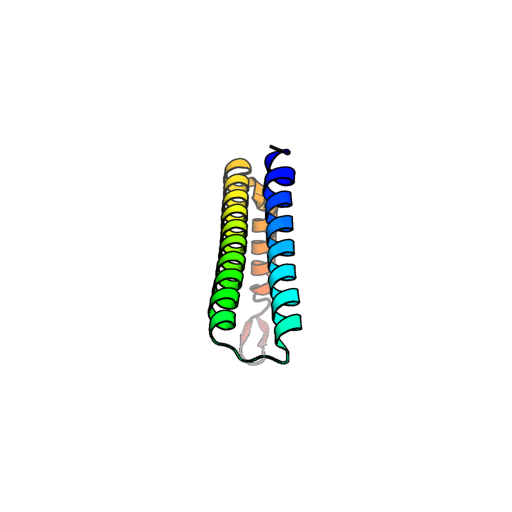8 81 GLN A N 1
ATOM 676 C CA . GLN A 1 81 ? -18.936 -5.713 16.462 1.00 84.38 81 GLN A CA 1
ATOM 677 C C . GLN A 1 81 ? -18.069 -6.954 16.214 1.00 84.38 81 GLN A C 1
ATOM 679 O O . GLN A 1 81 ? -18.589 -8.070 16.205 1.00 84.38 81 GLN A O 1
ATOM 684 N N . SER A 1 82 ? -16.750 -6.785 16.116 1.00 84.88 82 SER A N 1
ATOM 685 C CA . SER A 1 82 ? -15.795 -7.888 15.962 1.00 84.88 82 SER A CA 1
ATOM 686 C C . SER A 1 82 ? -15.798 -8.830 17.174 1.00 84.88 82 SER A C 1
ATOM 688 O O . SER A 1 82 ? -15.863 -10.053 17.017 1.00 84.88 82 SER A O 1
ATOM 690 N N . ILE A 1 83 ? -15.793 -8.281 18.394 1.00 85.56 83 ILE A N 1
ATOM 691 C CA . ILE A 1 83 ? -15.887 -9.044 19.647 1.00 85.56 83 ILE A CA 1
ATOM 692 C C . ILE A 1 83 ? -17.244 -9.745 19.750 1.00 85.56 83 ILE A C 1
ATOM 694 O O . ILE A 1 83 ? -17.291 -10.924 20.091 1.00 85.56 83 ILE A O 1
ATOM 698 N N . LYS A 1 84 ? -18.348 -9.072 19.412 1.00 89.50 84 LYS A N 1
ATOM 699 C CA . LYS A 1 84 ? -19.701 -9.649 19.424 1.00 89.50 84 LYS A CA 1
ATOM 700 C C . LYS A 1 84 ? -19.820 -10.807 18.431 1.00 89.50 84 LYS A C 1
ATOM 702 O O . LYS A 1 84 ? -20.391 -11.840 18.773 1.00 89.50 84 LYS A O 1
ATOM 707 N N . GLY A 1 85 ? -19.225 -10.679 17.245 1.00 92.06 85 GLY A N 1
ATOM 708 C CA . GLY A 1 85 ? -19.136 -11.758 16.259 1.00 92.06 85 GLY A CA 1
ATOM 709 C C . GLY A 1 85 ? -18.305 -12.945 16.753 1.00 92.06 85 GLY A C 1
ATOM 710 O O . GLY A 1 85 ? -18.728 -14.091 16.613 1.00 92.06 85 GLY A O 1
ATOM 711 N N . ARG A 1 86 ? -17.151 -12.696 17.390 1.00 90.00 86 ARG A N 1
ATOM 712 C CA . ARG A 1 86 ? -16.348 -13.753 18.035 1.00 90.00 86 ARG A CA 1
ATOM 713 C C . ARG A 1 86 ? -17.108 -14.440 19.168 1.00 90.00 86 ARG A C 1
ATOM 715 O O . ARG A 1 86 ? -17.135 -15.661 19.193 1.00 90.00 86 ARG A O 1
ATOM 722 N N . ARG A 1 87 ? -17.773 -13.685 20.048 1.00 90.44 87 ARG A N 1
ATOM 723 C CA . ARG A 1 87 ? -18.600 -14.236 21.134 1.00 90.44 87 ARG A CA 1
ATOM 724 C C . ARG A 1 87 ? -19.721 -15.116 20.598 1.00 90.44 87 ARG A C 1
ATOM 726 O O . ARG A 1 87 ? -19.882 -16.208 21.107 1.00 90.44 87 ARG A O 1
ATOM 733 N N . ARG A 1 88 ? -20.438 -14.688 19.551 1.00 87.94 88 ARG A N 1
ATOM 734 C CA . ARG A 1 88 ? -21.491 -15.502 18.920 1.00 87.94 88 ARG A CA 1
ATOM 735 C C . ARG A 1 88 ? -20.938 -16.800 18.328 1.00 87.94 88 ARG A C 1
ATOM 737 O O . ARG A 1 88 ? -21.537 -17.845 18.525 1.00 87.94 88 ARG A O 1
ATOM 744 N N . ARG A 1 89 ? -19.813 -16.740 17.605 1.00 87.75 89 ARG A N 1
ATOM 745 C CA . ARG A 1 89 ? -19.196 -17.938 17.001 1.00 87.75 89 ARG A CA 1
ATOM 746 C C . ARG A 1 89 ? -18.632 -18.905 18.037 1.00 87.75 89 ARG A C 1
ATOM 748 O O . ARG A 1 89 ? -18.702 -20.106 17.834 1.00 87.75 89 ARG A O 1
ATOM 755 N N . ASN A 1 90 ? -18.086 -18.376 19.126 1.00 87.06 90 ASN A N 1
ATOM 756 C CA . ASN A 1 90 ? -17.465 -19.167 20.185 1.00 87.06 90 ASN A CA 1
ATOM 757 C C . ASN A 1 90 ? -18.449 -19.495 21.317 1.00 87.06 90 ASN A C 1
ATOM 759 O O . ASN A 1 90 ? -18.037 -20.026 22.346 1.00 87.06 90 ASN A O 1
ATOM 763 N N . GLN A 1 91 ? -19.727 -19.141 21.165 1.00 85.06 91 GLN A N 1
ATOM 764 C CA . GLN A 1 91 ? -20.751 -19.504 22.12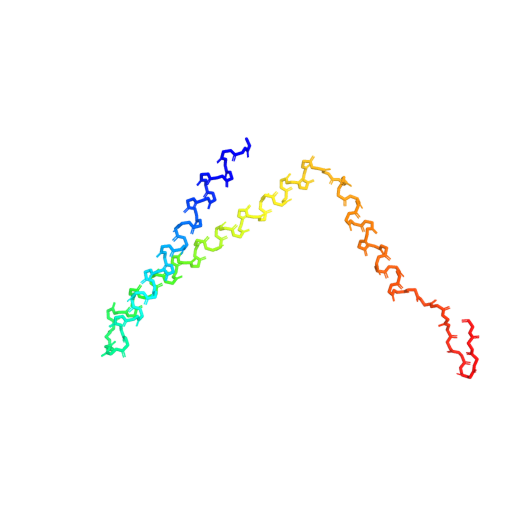6 1.00 85.06 91 GLN A CA 1
ATOM 765 C C . GLN A 1 91 ? -21.006 -21.003 21.988 1.00 85.06 91 GLN A C 1
ATOM 767 O O . GLN A 1 91 ? -21.646 -21.450 21.039 1.00 85.06 91 GLN A O 1
ATOM 772 N N . LEU A 1 92 ? -20.486 -21.777 22.938 1.00 78.56 92 LEU A N 1
ATOM 773 C CA . LEU A 1 92 ? -20.884 -23.166 23.126 1.00 78.56 92 LEU A CA 1
ATOM 774 C C . LEU A 1 92 ? -22.329 -23.157 23.632 1.00 78.56 92 LEU A C 1
ATOM 776 O O . LEU A 1 92 ? -22.582 -22.826 24.785 1.00 78.56 92 LEU A O 1
ATOM 780 N N . ALA A 1 93 ? -23.271 -23.416 22.724 1.00 77.00 93 ALA A N 1
ATOM 781 C CA . ALA A 1 93 ? -24.704 -23.366 23.014 1.00 77.00 93 ALA A CA 1
ATOM 782 C C . ALA A 1 93 ? -25.182 -24.562 23.850 1.00 77.00 93 ALA A C 1
ATOM 784 O O . ALA A 1 93 ? -26.137 -24.425 24.603 1.00 77.00 93 ALA A O 1
ATOM 785 N N . ALA A 1 94 ? -24.516 -25.707 23.705 1.00 73.62 94 ALA A N 1
ATOM 786 C CA . ALA A 1 94 ? -24.727 -26.903 24.502 1.00 73.62 94 ALA A CA 1
ATOM 787 C C . ALA A 1 94 ? -23.455 -27.756 24.454 1.00 73.62 94 ALA A C 1
ATOM 789 O O . ALA A 1 94 ? -22.743 -27.771 23.441 1.00 73.62 94 ALA A O 1
ATOM 790 N N . LEU A 1 95 ? -23.176 -28.464 25.538 1.00 77.38 95 LEU A N 1
ATOM 791 C CA . LEU A 1 95 ? -22.142 -29.485 25.609 1.00 77.38 95 LEU A CA 1
ATOM 792 C C . LEU A 1 95 ? -22.810 -30.847 25.426 1.00 77.38 95 LEU A C 1
ATOM 794 O O . LEU A 1 95 ? -23.840 -31.135 26.030 1.00 77.38 95 LEU A O 1
ATOM 798 N N . ARG A 1 96 ? -22.244 -31.696 24.566 1.00 76.25 96 ARG A N 1
ATOM 799 C CA . ARG A 1 96 ? -22.723 -33.071 24.413 1.00 76.25 96 ARG A CA 1
ATOM 800 C C . ARG A 1 96 ? -21.933 -33.979 25.349 1.00 76.25 96 ARG A C 1
ATOM 802 O O . ARG A 1 96 ? -20.718 -34.080 25.206 1.00 76.25 96 ARG A O 1
ATOM 809 N N . ASP A 1 97 ? -22.632 -34.635 26.266 1.00 81.62 97 ASP A N 1
ATOM 810 C CA . ASP A 1 97 ? -22.108 -35.674 27.151 1.00 81.62 97 ASP A CA 1
ATOM 811 C C . ASP A 1 97 ? -22.740 -37.020 26.760 1.00 81.62 97 ASP A C 1
ATOM 813 O O . ASP A 1 97 ? -23.898 -37.315 27.074 1.00 81.62 97 ASP A O 1
ATOM 817 N N . GLY A 1 98 ? -22.016 -37.800 25.953 1.00 82.69 98 GLY A N 1
ATOM 818 C CA . GLY A 1 98 ? -22.536 -39.024 25.337 1.00 82.69 98 GLY A CA 1
ATOM 819 C C . GLY A 1 98 ? -23.754 -38.754 24.441 1.00 82.69 98 GLY A C 1
ATOM 820 O O . GLY A 1 98 ? -23.654 -38.053 23.431 1.00 82.69 98 GLY A O 1
ATOM 821 N N . ASP A 1 99 ? -24.915 -39.301 24.811 1.00 84.94 99 ASP A N 1
ATOM 822 C CA . ASP A 1 99 ? -26.195 -39.081 24.115 1.00 84.94 99 ASP A CA 1
ATOM 823 C C . ASP A 1 99 ? -27.078 -37.996 24.747 1.00 84.94 99 ASP A C 1
ATOM 825 O O . ASP A 1 99 ? -28.217 -37.790 24.326 1.00 84.94 99 ASP A O 1
ATOM 829 N N . ARG A 1 100 ? -26.565 -37.263 25.739 1.00 75.50 100 ARG A N 1
ATOM 830 C CA . ARG A 1 100 ? -27.271 -36.138 26.358 1.00 75.50 100 ARG A CA 1
ATOM 831 C C . ARG A 1 100 ? -26.646 -34.808 25.954 1.00 75.50 100 ARG A C 1
ATOM 833 O O . ARG A 1 100 ? -25.431 -34.679 25.845 1.00 75.50 100 ARG A O 1
ATOM 840 N N . TRP A 1 101 ? -27.500 -33.812 25.746 1.00 76.25 101 TRP A N 1
ATOM 841 C CA . TRP A 1 101 ? -27.108 -32.412 25.595 1.00 76.25 101 TRP A CA 1
ATOM 842 C C . TRP A 1 101 ? -27.325 -31.701 26.935 1.00 76.25 101 TRP A C 1
ATOM 844 O O . TRP A 1 101 ? -28.390 -31.871 27.534 1.00 76.25 101 TRP A O 1
ATOM 854 N N . VAL A 1 102 ? -26.325 -30.946 27.397 1.00 66.81 102 VAL A N 1
ATOM 855 C CA . VAL A 1 102 ? -26.334 -30.135 28.629 1.00 66.81 102 VAL A CA 1
ATOM 856 C C . VAL A 1 102 ? -26.087 -28.673 28.289 1.00 66.81 102 VAL A C 1
ATOM 858 O O . VAL A 1 102 ? -25.182 -28.403 27.464 1.00 66.81 102 VAL A O 1
#

Radius of gyration: 25.04 Å; chains: 1; bounding box: 47×58×59 Å

Organism: NCBI:txid97028

Sequence (102 aa):
MLDLNIEVFGILDLNIEKTVKDINDFEGLLANYDGDLDYLKREGLNKEFWNQLNFKDNLLKQKSRMKWIKEGDSNSRFFHQSIKGRRRRNQLAALRDGDRWV

Foldseek 3Di:
DVVCCCVVVVVLVVVLVVLVVVLVVLVVVPPPPDDPVSVVVNVVSVVVNVVSVVVVVVVVVVVVVVVCVVCPCVCVVVVVVVVVVVCVVPPPVWDDDPPDTD

Secondary structure (DSSP, 8-state):
--HHHHHHHHHHHHHHHHHHHHHHHHHHHHTT---HHHHHHHHHHHHHHHHHHHHHHHHHHHHHHHHHHHHGGGGHHHHHHHHHHHHHHT-----EETTEE-

pLDDT: mean 78.74, std 10.91, range [47.06, 92.5]